Protein AF-A0A520C0I6-F1 (afdb_monomer_lite)

pLDDT: mean 78.74, std 15.81, range [44.69, 96.56]

Radius of gyration: 24.32 Å; chains: 1; bounding box: 60×30×61 Å

Secondary structure (DSSP, 8-state):
--------PPPTT-------S----TTS---HHHHHHHHHHHHHHHHHHHHHHHHHHS----TTB-TTT--B--TT-SSSSHHHHHHHHHHHHHHHHTT---

Foldseek 3Di:
DDDDDDPDDDDPPPDPDPDDPDPDDPPDDDDPVRVVVVVVVVVVVVVVVVVVVVVVVPPPQQQQAAPQPRDGDDRRDNHNDVVSVVVVVVVLVVCVVVVNND

Sequence (102 aa):
MTGRTSASWPDARTLPERAPLTDHDPTERLGAEDMAALHAEQLLNAAMLDHQRAAGAAQASAPGVCTNCGDECLPMAVYCDDDCRGDHEARVQTLRRQGLGR

Structure (mmCIF, N/CA/C/O backbone):
data_AF-A0A520C0I6-F1
#
_entry.id   AF-A0A520C0I6-F1
#
loop_
_atom_site.group_PDB
_atom_site.id
_atom_site.type_symbol
_atom_site.label_atom_id
_atom_site.label_alt_id
_atom_site.label_comp_id
_atom_site.label_asym_id
_atom_site.label_entity_id
_atom_site.label_seq_id
_atom_site.pdbx_PDB_ins_code
_atom_site.Cartn_x
_atom_site.Cartn_y
_atom_site.Cartn_z
_atom_site.occupancy
_atom_site.B_iso_or_equiv
_atom_site.aut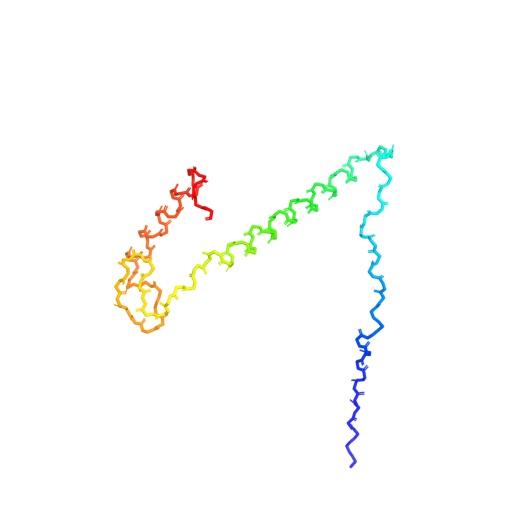h_seq_id
_atom_site.auth_comp_id
_atom_site.auth_asym_id
_atom_site.auth_atom_id
_atom_site.pdbx_PDB_model_num
ATOM 1 N N . MET A 1 1 ? 41.814 -5.866 36.058 1.00 44.78 1 MET A N 1
ATOM 2 C CA . MET A 1 1 ? 42.265 -5.366 34.741 1.00 44.78 1 MET A CA 1
ATOM 3 C C . MET A 1 1 ? 41.223 -5.759 33.701 1.00 44.78 1 MET A C 1
ATOM 5 O O . MET A 1 1 ? 41.213 -6.903 33.281 1.00 44.78 1 MET A O 1
ATOM 9 N N . THR A 1 2 ? 40.305 -4.865 33.335 1.00 47.84 2 THR A N 1
ATOM 10 C CA . THR A 1 2 ? 39.324 -5.105 32.257 1.00 47.84 2 THR A CA 1
ATOM 11 C C . THR A 1 2 ? 39.311 -3.878 31.357 1.00 47.84 2 THR A C 1
ATOM 13 O O . THR A 1 2 ? 38.695 -2.864 31.688 1.00 47.84 2 THR A O 1
ATOM 16 N N . GLY A 1 3 ? 40.076 -3.950 30.267 1.00 44.69 3 GLY A N 1
ATOM 17 C CA . GLY A 1 3 ? 40.131 -2.916 29.241 1.00 44.69 3 GLY A CA 1
ATOM 18 C C . GLY A 1 3 ? 38.830 -2.905 28.449 1.00 44.69 3 GLY A C 1
ATOM 19 O O . GLY A 1 3 ? 38.485 -3.887 27.801 1.00 44.69 3 GLY A O 1
ATOM 20 N N . ARG A 1 4 ? 38.094 -1.799 28.539 1.00 52.06 4 ARG A N 1
ATOM 21 C CA . ARG A 1 4 ? 36.897 -1.526 27.746 1.00 52.06 4 ARG A CA 1
ATOM 22 C C . ARG A 1 4 ? 37.360 -0.719 26.536 1.00 52.06 4 ARG A C 1
ATOM 24 O O . ARG A 1 4 ? 37.614 0.473 26.663 1.00 52.06 4 ARG A O 1
ATOM 31 N N . THR A 1 5 ? 37.555 -1.365 25.394 1.00 56.00 5 THR A N 1
ATOM 32 C CA . THR A 1 5 ? 37.853 -0.672 24.136 1.00 56.00 5 THR A CA 1
ATOM 33 C C . THR A 1 5 ? 36.576 -0.004 23.634 1.00 56.00 5 THR A C 1
ATOM 35 O O . THR A 1 5 ? 35.641 -0.655 23.178 1.00 56.00 5 THR A O 1
ATOM 38 N N . SER A 1 6 ? 36.513 1.317 23.770 1.00 54.91 6 SER A N 1
ATOM 39 C CA . SER A 1 6 ? 35.513 2.162 23.125 1.00 54.91 6 SER A CA 1
ATOM 40 C C . SER A 1 6 ? 35.766 2.161 21.618 1.00 54.91 6 SER A C 1
ATOM 42 O O . SER A 1 6 ? 36.765 2.715 21.163 1.00 54.91 6 SER A O 1
ATOM 44 N N . ALA A 1 7 ? 34.873 1.544 20.847 1.00 52.31 7 ALA A N 1
ATOM 45 C CA . ALA A 1 7 ? 34.815 1.759 19.409 1.00 52.31 7 ALA A CA 1
ATOM 46 C C . ALA A 1 7 ? 34.376 3.212 19.170 1.00 52.31 7 ALA A C 1
ATOM 48 O O . ALA A 1 7 ? 33.234 3.579 19.452 1.00 52.31 7 ALA A O 1
ATOM 49 N N . SER A 1 8 ? 35.305 4.059 18.729 1.00 61.47 8 SER A N 1
ATOM 50 C CA . SER A 1 8 ? 35.014 5.432 18.331 1.00 61.47 8 SER A CA 1
ATOM 51 C C . SER A 1 8 ? 34.305 5.404 16.980 1.00 61.47 8 SER A C 1
ATOM 53 O O . SER A 1 8 ? 34.930 5.145 15.951 1.00 61.47 8 SER A O 1
ATOM 55 N N . TRP A 1 9 ? 33.000 5.646 16.989 1.00 53.16 9 TRP A N 1
ATOM 56 C CA . TRP A 1 9 ? 32.253 5.947 15.774 1.00 53.16 9 TRP A CA 1
ATOM 57 C C . TRP A 1 9 ? 32.657 7.350 15.292 1.00 53.16 9 TRP A C 1
ATOM 59 O O . TRP A 1 9 ? 32.813 8.239 16.134 1.00 53.16 9 TRP A O 1
ATOM 69 N N . PRO A 1 10 ? 32.877 7.567 13.985 1.00 54.62 10 PRO A N 1
ATOM 70 C CA . PRO A 1 10 ? 33.218 8.890 13.475 1.00 54.62 10 PRO A CA 1
ATOM 71 C C . PRO A 1 10 ? 32.085 9.895 13.744 1.00 54.62 10 PRO A C 1
ATOM 73 O O . PRO A 1 10 ? 30.904 9.552 13.693 1.00 54.62 10 PRO A O 1
ATOM 76 N N . ASP A 1 11 ? 32.476 11.134 14.056 1.00 59.75 11 ASP A N 1
ATOM 77 C CA . ASP A 1 11 ? 31.593 12.280 14.295 1.00 59.75 11 ASP A CA 1
ATOM 78 C C . ASP A 1 11 ? 30.696 12.523 13.065 1.00 59.75 11 ASP A C 1
ATOM 80 O O . ASP A 1 11 ? 31.152 12.453 11.923 1.00 59.75 11 ASP A O 1
ATOM 84 N N . ALA A 1 12 ? 29.417 12.841 13.280 1.00 56.31 12 ALA A N 1
ATOM 85 C CA . ALA A 1 12 ? 28.401 12.986 12.227 1.00 56.31 12 ALA A CA 1
ATOM 86 C C . ALA A 1 12 ? 28.673 14.147 11.241 1.00 56.31 12 ALA A C 1
ATOM 88 O O . ALA A 1 12 ? 27.894 14.381 10.319 1.00 56.31 12 ALA A O 1
ATOM 89 N N . ARG A 1 13 ? 29.768 14.890 11.437 1.00 58.00 13 ARG A N 1
ATOM 90 C CA . ARG A 1 13 ? 30.182 16.047 10.629 1.00 58.00 13 ARG A CA 1
ATOM 91 C C . ARG A 1 13 ? 31.080 15.693 9.444 1.00 58.00 13 ARG A C 1
ATOM 93 O O . ARG A 1 13 ? 31.340 16.563 8.622 1.00 58.00 13 ARG A O 1
ATOM 100 N N . THR A 1 14 ? 31.539 14.448 9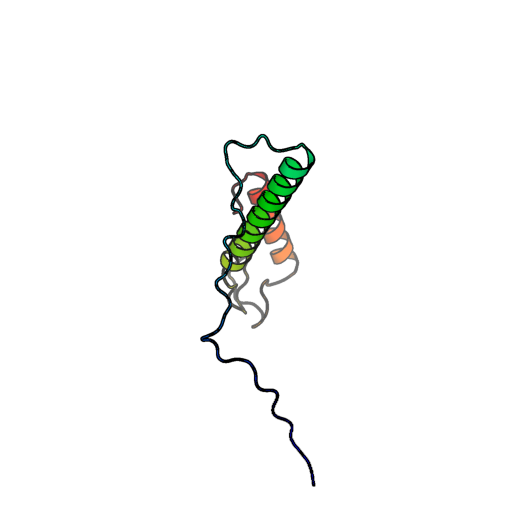.340 1.00 57.41 14 THR A N 1
ATOM 101 C CA . THR A 1 14 ? 32.380 13.949 8.238 1.00 57.41 14 THR A CA 1
ATOM 102 C C . THR A 1 14 ? 31.695 12.799 7.506 1.00 57.41 14 THR A C 1
ATOM 104 O O . THR A 1 14 ? 32.276 11.741 7.270 1.00 57.41 14 THR A O 1
ATOM 107 N N . LEU A 1 15 ? 30.433 12.999 7.124 1.00 55.97 15 LEU A N 1
ATOM 108 C CA . LEU A 1 15 ? 29.862 12.186 6.057 1.00 55.97 15 LEU A CA 1
ATOM 109 C C . LEU A 1 15 ? 30.540 12.616 4.747 1.00 55.97 15 LEU A C 1
ATOM 111 O O . LEU A 1 15 ? 30.568 13.818 4.473 1.00 55.97 15 LEU A O 1
ATOM 115 N N . PRO A 1 16 ? 31.110 11.691 3.952 1.00 55.88 16 PRO A N 1
ATOM 116 C CA . PRO A 1 16 ? 31.570 12.041 2.619 1.00 55.88 16 PRO A CA 1
ATOM 117 C C . PRO A 1 16 ? 30.386 12.624 1.851 1.00 55.88 16 PRO A C 1
ATOM 119 O O . PRO A 1 16 ? 29.268 12.103 1.919 1.00 55.88 16 PRO A O 1
ATOM 122 N N . GLU A 1 17 ? 30.645 13.735 1.172 1.00 58.56 17 GLU A N 1
ATOM 123 C CA . GLU A 1 17 ? 29.717 14.382 0.256 1.00 58.56 17 GLU A CA 1
ATOM 124 C C . GLU A 1 17 ? 29.109 13.293 -0.637 1.00 58.56 17 GLU A C 1
ATOM 126 O O . GLU A 1 17 ? 29.837 12.581 -1.332 1.00 58.56 17 GLU A O 1
ATOM 131 N N . ARG A 1 18 ? 27.793 13.055 -0.520 1.00 62.53 18 ARG A N 1
ATOM 132 C CA . ARG A 1 18 ? 27.114 12.034 -1.327 1.00 62.53 18 ARG A CA 1
ATOM 133 C C . ARG A 1 18 ? 27.286 12.452 -2.778 1.00 62.53 18 ARG A C 1
ATOM 135 O O . ARG A 1 18 ? 26.630 13.393 -3.216 1.00 62.53 18 ARG A O 1
ATOM 142 N N . ALA A 1 19 ? 28.175 11.762 -3.487 1.00 55.06 19 ALA A N 1
ATOM 143 C CA . ALA A 1 19 ? 28.331 11.931 -4.918 1.00 55.06 19 ALA A CA 1
ATOM 144 C C . ALA A 1 19 ? 26.943 11.798 -5.573 1.00 55.06 19 ALA A C 1
ATOM 146 O O . ALA A 1 19 ? 26.182 10.898 -5.188 1.00 55.06 19 ALA A O 1
ATOM 147 N N . PRO A 1 20 ? 26.573 12.699 -6.498 1.00 54.50 20 PRO A N 1
ATOM 148 C CA . PRO A 1 20 ? 25.321 12.567 -7.221 1.00 54.50 20 PRO A CA 1
ATOM 149 C C . PRO A 1 20 ? 25.331 11.219 -7.945 1.00 54.50 20 PRO A C 1
ATOM 151 O O . PRO A 1 20 ? 26.263 10.901 -8.677 1.00 54.50 20 PRO A O 1
ATOM 154 N N . LEU A 1 21 ? 24.312 10.401 -7.682 1.00 60.97 21 LEU A N 1
ATOM 155 C CA . LEU A 1 21 ? 24.258 8.998 -8.101 1.00 60.97 21 LEU A CA 1
ATOM 156 C C . LEU A 1 21 ? 24.058 8.787 -9.608 1.00 60.97 21 LEU A C 1
ATOM 158 O O . LEU A 1 21 ? 24.027 7.646 -10.038 1.00 60.97 21 LEU A O 1
ATOM 162 N N . THR A 1 22 ? 23.958 9.840 -10.414 1.00 63.78 22 THR A N 1
ATOM 163 C CA . THR A 1 22 ? 23.733 9.735 -11.862 1.00 63.78 22 THR A CA 1
ATOM 164 C C . THR A 1 22 ? 24.141 11.042 -12.534 1.00 63.78 22 THR A C 1
ATOM 166 O O . THR A 1 22 ? 23.313 11.936 -12.706 1.00 63.78 22 THR A O 1
ATOM 169 N N . ASP A 1 23 ? 25.415 11.171 -12.890 1.00 60.41 23 ASP A N 1
ATOM 170 C CA . ASP A 1 23 ? 25.862 12.143 -13.891 1.00 60.41 23 ASP A CA 1
ATOM 171 C C . ASP A 1 23 ? 25.979 11.394 -15.224 1.00 60.41 23 ASP A C 1
ATOM 173 O O . ASP A 1 23 ? 27.048 10.923 -15.605 1.00 60.41 23 ASP A O 1
ATOM 177 N N . HIS A 1 24 ? 24.834 11.138 -15.860 1.00 62.69 24 HIS A N 1
ATOM 178 C CA . HIS A 1 24 ? 24.801 10.589 -17.213 1.00 62.69 24 HIS A CA 1
ATOM 179 C C . HIS A 1 24 ? 24.654 11.745 -18.194 1.00 62.69 24 HIS A C 1
ATOM 181 O O . HIS A 1 24 ? 23.699 12.519 -18.087 1.00 62.69 24 HIS A O 1
ATOM 187 N N . ASP A 1 25 ? 25.578 11.846 -19.151 1.00 69.44 25 ASP A N 1
ATOM 188 C CA . ASP A 1 25 ? 25.483 12.809 -20.243 1.00 69.44 25 ASP A CA 1
ATOM 189 C C . ASP A 1 25 ? 24.207 12.510 -21.053 1.00 69.44 25 ASP A C 1
ATOM 191 O O . ASP A 1 25 ? 24.114 11.458 -21.691 1.00 69.44 25 ASP A O 1
ATOM 195 N N . PRO A 1 26 ? 23.202 13.407 -21.058 1.00 67.81 26 PRO A N 1
ATOM 196 C CA . PRO A 1 26 ? 21.941 13.169 -21.755 1.00 67.81 26 PRO A CA 1
ATOM 197 C C . PRO A 1 26 ? 22.101 13.142 -23.283 1.00 67.81 26 PRO A C 1
ATOM 199 O O . PRO A 1 26 ? 21.133 12.862 -23.993 1.00 67.81 26 PRO A O 1
ATOM 202 N N . THR A 1 27 ? 23.289 13.472 -23.801 1.00 75.12 27 THR A N 1
ATOM 203 C CA . THR A 1 27 ? 23.626 13.418 -25.226 1.00 75.12 27 THR A CA 1
ATOM 204 C C . THR A 1 27 ? 24.279 12.099 -25.643 1.00 75.12 27 THR A C 1
ATOM 206 O O . THR A 1 27 ? 24.326 11.798 -26.840 1.00 75.12 27 THR A O 1
ATOM 209 N N . GLU A 1 28 ? 24.720 11.276 -24.685 1.00 76.81 28 GLU A N 1
ATOM 210 C CA . GLU A 1 28 ? 25.252 9.947 -24.960 1.00 76.81 28 GLU A CA 1
ATOM 211 C C . GLU A 1 28 ? 24.117 8.963 -25.269 1.00 76.81 28 GLU A C 1
ATOM 213 O O . GLU A 1 28 ? 23.072 8.917 -24.612 1.00 76.81 28 GLU A O 1
ATOM 218 N N . ARG A 1 29 ? 24.303 8.152 -26.315 1.00 79.06 29 ARG A N 1
ATOM 219 C CA . ARG A 1 29 ? 23.309 7.152 -26.700 1.00 79.06 29 ARG A CA 1
ATOM 220 C C . ARG A 1 29 ? 23.484 5.914 -25.828 1.00 79.06 29 ARG A C 1
ATOM 222 O O . ARG A 1 29 ? 24.425 5.156 -26.033 1.00 79.06 29 ARG A O 1
ATOM 229 N N . LEU A 1 30 ? 22.542 5.692 -24.918 1.00 82.38 30 LEU A N 1
ATOM 230 C CA . LEU A 1 30 ? 22.550 4.542 -24.014 1.00 82.38 30 LEU A CA 1
ATOM 231 C C . LEU A 1 30 ? 22.554 3.213 -24.781 1.00 82.38 30 LEU A C 1
ATOM 233 O O . LEU A 1 30 ? 21.784 3.016 -25.733 1.00 82.38 30 LEU A O 1
ATOM 237 N N . GLY A 1 31 ? 23.417 2.292 -24.350 1.00 87.75 31 GLY A N 1
ATOM 238 C CA . GLY A 1 31 ? 23.398 0.910 -24.804 1.00 87.75 31 GLY A CA 1
ATOM 239 C C . GLY A 1 31 ? 22.144 0.176 -24.324 1.00 87.75 31 GLY A C 1
ATOM 240 O O . GLY A 1 31 ? 21.405 0.642 -23.457 1.00 87.75 31 GLY A O 1
ATOM 241 N N . ALA A 1 32 ? 21.886 -1.009 -24.882 1.00 89.88 32 ALA A N 1
ATOM 242 C CA . ALA A 1 32 ? 20.749 -1.829 -24.456 1.00 89.88 32 ALA A CA 1
ATOM 243 C C . ALA A 1 32 ? 20.855 -2.249 -22.976 1.00 89.88 32 ALA A C 1
ATOM 245 O O . ALA A 1 32 ? 19.840 -2.316 -22.285 1.00 89.88 32 ALA A O 1
ATOM 246 N N . GLU A 1 33 ? 22.076 -2.497 -22.496 1.00 88.56 33 GLU A N 1
ATOM 247 C CA . GLU A 1 33 ? 22.354 -2.858 -21.102 1.00 88.56 33 GLU A CA 1
ATOM 248 C C . GLU A 1 33 ? 22.153 -1.663 -20.160 1.00 88.56 33 GLU A C 1
ATOM 250 O O . GLU A 1 33 ? 21.483 -1.805 -19.139 1.00 88.56 33 GLU A O 1
ATOM 255 N N . ASP A 1 34 ? 22.616 -0.471 -20.549 1.00 85.44 34 ASP A N 1
ATOM 256 C CA . ASP A 1 34 ? 22.436 0.757 -19.761 1.00 85.44 34 ASP A CA 1
ATOM 257 C C . ASP A 1 34 ? 20.955 1.142 -19.647 1.00 85.44 34 ASP A C 1
ATOM 259 O O . A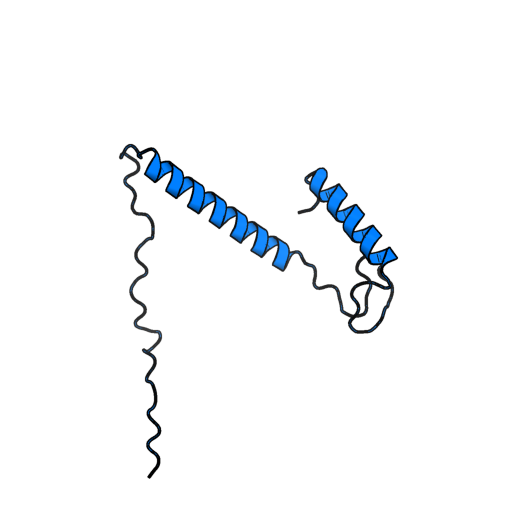SP A 1 34 ? 20.468 1.489 -18.572 1.00 85.44 34 ASP A O 1
ATOM 263 N N . MET A 1 35 ? 20.192 1.009 -20.741 1.00 88.44 35 MET A N 1
ATOM 264 C CA . MET A 1 35 ? 18.739 1.203 -20.707 1.00 88.44 35 MET A CA 1
ATOM 265 C C . MET A 1 35 ? 18.050 0.197 -19.779 1.00 88.44 35 MET A C 1
ATOM 267 O O . MET A 1 35 ? 17.136 0.569 -19.042 1.00 88.44 35 MET A O 1
ATOM 271 N N . ALA A 1 36 ? 18.477 -1.068 -19.792 1.00 90.50 36 ALA A N 1
ATOM 272 C CA . ALA A 1 36 ? 17.921 -2.083 -18.903 1.00 90.50 36 ALA A CA 1
ATOM 273 C C . ALA A 1 36 ? 18.209 -1.763 -17.427 1.00 90.50 36 ALA A C 1
ATOM 275 O O . ALA A 1 36 ? 17.305 -1.886 -16.597 1.00 90.50 36 ALA A O 1
ATOM 276 N N . ALA A 1 37 ? 19.423 -1.303 -17.109 1.00 89.12 37 ALA A N 1
ATOM 277 C CA . ALA A 1 37 ? 19.799 -0.871 -15.765 1.00 89.12 37 ALA A CA 1
ATOM 278 C C . ALA A 1 37 ? 18.943 0.317 -15.292 1.00 89.12 37 ALA A C 1
ATOM 280 O O . ALA A 1 37 ? 18.319 0.241 -14.233 1.00 89.12 37 ALA A O 1
ATOM 281 N N . LEU A 1 38 ? 18.799 1.355 -16.121 1.00 89.25 38 LEU A N 1
ATOM 282 C CA . LEU A 1 38 ? 17.966 2.522 -15.810 1.00 89.25 38 LEU A CA 1
ATOM 283 C C . LEU A 1 38 ? 16.499 2.147 -15.571 1.00 89.25 38 LEU A C 1
ATOM 285 O O . LEU A 1 38 ? 15.871 2.627 -14.628 1.00 89.25 38 LEU A O 1
ATOM 289 N N . HIS A 1 39 ? 15.939 1.267 -16.402 1.00 89.94 39 HIS A N 1
ATOM 290 C CA . HIS A 1 39 ? 14.568 0.793 -16.218 1.00 89.94 39 HIS A CA 1
ATOM 291 C C . HIS A 1 39 ? 14.413 -0.015 -14.923 1.00 89.94 39 HIS A C 1
ATOM 293 O O . HIS A 1 39 ? 13.410 0.139 -14.223 1.00 89.94 39 HIS A O 1
ATOM 299 N N . ALA A 1 40 ? 15.393 -0.853 -14.577 1.00 93.62 40 ALA A N 1
ATOM 300 C CA . ALA A 1 40 ? 15.378 -1.608 -13.328 1.00 93.62 40 ALA A CA 1
ATOM 301 C C . ALA A 1 40 ? 15.386 -0.675 -12.106 1.00 93.62 40 ALA A C 1
ATOM 303 O O . ALA A 1 40 ? 14.593 -0.866 -11.182 1.00 93.62 40 ALA A O 1
ATOM 304 N N . GLU A 1 41 ? 16.213 0.371 -12.127 1.00 92.69 41 GLU A N 1
ATOM 305 C CA . GLU A 1 41 ? 16.254 1.388 -11.071 1.00 92.69 41 GLU A CA 1
ATOM 306 C C . GLU A 1 41 ? 14.933 2.152 -10.951 1.00 92.69 41 GLU A C 1
ATOM 308 O O . GLU A 1 41 ? 14.414 2.341 -9.849 1.00 92.69 41 GLU A O 1
ATOM 313 N N . GLN A 1 42 ? 14.339 2.551 -12.079 1.00 92.75 42 GLN A N 1
ATOM 314 C CA . GLN A 1 42 ? 13.040 3.226 -12.098 1.00 92.75 42 GLN A CA 1
ATOM 315 C C . GLN A 1 42 ? 11.931 2.350 -11.502 1.00 92.75 42 GLN A C 1
ATOM 317 O O . GLN A 1 42 ? 11.134 2.832 -10.694 1.00 92.75 42 GLN A O 1
ATOM 322 N N . LEU A 1 43 ? 11.897 1.061 -11.857 1.00 95.94 43 LEU A N 1
ATOM 323 C CA . LEU A 1 43 ? 10.930 0.101 -11.319 1.00 95.94 43 LEU A CA 1
ATOM 324 C C . LEU A 1 43 ? 11.119 -0.118 -9.817 1.00 95.94 43 LEU A C 1
ATOM 326 O O . LEU A 1 43 ? 10.136 -0.133 -9.073 1.00 95.94 43 LEU A O 1
ATOM 330 N N . LEU A 1 44 ? 12.366 -0.244 -9.359 1.00 95.75 44 LEU A N 1
ATOM 331 C CA . LEU A 1 44 ? 12.675 -0.380 -7.939 1.00 95.75 44 LEU A CA 1
ATOM 332 C C . LEU A 1 44 ? 12.216 0.854 -7.154 1.00 95.75 44 LEU A C 1
ATOM 334 O O . LEU A 1 44 ? 11.531 0.720 -6.140 1.00 95.75 44 LEU A O 1
ATOM 338 N N . ASN A 1 45 ? 12.529 2.052 -7.649 1.00 94.75 45 ASN A N 1
ATOM 339 C CA . ASN A 1 45 ? 12.119 3.306 -7.021 1.00 94.75 45 ASN A CA 1
ATOM 340 C C . ASN A 1 45 ? 10.591 3.441 -6.960 1.00 94.75 45 ASN A C 1
ATOM 342 O O . ASN A 1 45 ? 10.047 3.824 -5.923 1.00 94.75 45 ASN A O 1
ATOM 346 N N . ALA A 1 46 ? 9.884 3.076 -8.034 1.00 93.75 46 ALA A N 1
ATOM 347 C CA . ALA A 1 46 ? 8.424 3.068 -8.053 1.00 93.75 46 ALA A CA 1
ATOM 348 C C . ALA A 1 46 ? 7.845 2.099 -7.008 1.00 93.75 46 ALA A C 1
ATOM 350 O O . ALA A 1 46 ? 6.975 2.488 -6.227 1.00 93.75 46 ALA A O 1
ATOM 351 N N . ALA A 1 47 ? 8.377 0.876 -6.927 1.00 91.62 47 ALA A N 1
ATOM 352 C CA . ALA A 1 47 ? 7.950 -0.118 -5.945 1.00 91.62 47 ALA A CA 1
ATOM 353 C C . ALA A 1 47 ? 8.215 0.336 -4.499 1.00 91.62 47 ALA A C 1
ATOM 355 O O . ALA A 1 47 ? 7.368 0.146 -3.625 1.00 91.62 47 ALA A O 1
ATOM 356 N N . MET A 1 48 ? 9.359 0.978 -4.238 1.00 94.75 48 MET A N 1
ATOM 357 C CA . MET A 1 48 ? 9.674 1.541 -2.921 1.00 94.75 48 MET A CA 1
ATOM 358 C C . MET A 1 48 ? 8.702 2.654 -2.526 1.00 94.75 48 MET A C 1
ATOM 360 O O . MET A 1 48 ? 8.231 2.675 -1.388 1.00 94.75 48 MET A O 1
ATOM 364 N N . LEU A 1 49 ? 8.371 3.559 -3.452 1.00 92.06 49 LEU A N 1
ATOM 365 C CA . LEU A 1 49 ? 7.398 4.624 -3.202 1.00 92.06 49 LEU A CA 1
ATOM 366 C C . LEU A 1 49 ? 5.999 4.059 -2.937 1.00 92.06 49 LEU A C 1
ATOM 368 O O . LEU A 1 49 ? 5.325 4.516 -2.016 1.00 92.06 49 LEU A O 1
ATOM 372 N N . ASP A 1 50 ? 5.569 3.051 -3.693 1.00 84.12 50 ASP A N 1
ATOM 373 C CA . ASP A 1 50 ? 4.277 2.398 -3.469 1.00 84.12 50 ASP A CA 1
ATOM 374 C C . ASP A 1 50 ? 4.236 1.651 -2.132 1.00 84.12 50 ASP A C 1
ATOM 376 O O . ASP A 1 50 ? 3.239 1.740 -1.415 1.00 84.12 50 ASP A O 1
ATOM 380 N N . HIS A 1 51 ? 5.331 1.000 -1.731 1.00 80.69 51 HIS A N 1
ATOM 381 C CA . HIS A 1 51 ? 5.433 0.383 -0.410 1.00 80.69 51 HIS A CA 1
ATOM 382 C C . HIS A 1 51 ? 5.337 1.418 0.719 1.00 80.69 51 HIS A C 1
ATOM 384 O O . HIS A 1 51 ? 4.591 1.215 1.675 1.00 80.69 51 HIS A O 1
ATOM 390 N N . GLN A 1 52 ? 6.040 2.550 0.600 1.00 82.94 52 GLN A N 1
ATOM 391 C CA . GLN A 1 52 ? 5.972 3.634 1.586 1.00 82.94 52 GLN A CA 1
ATOM 392 C C . GLN A 1 52 ? 4.562 4.225 1.689 1.00 82.94 52 GLN A C 1
ATOM 394 O 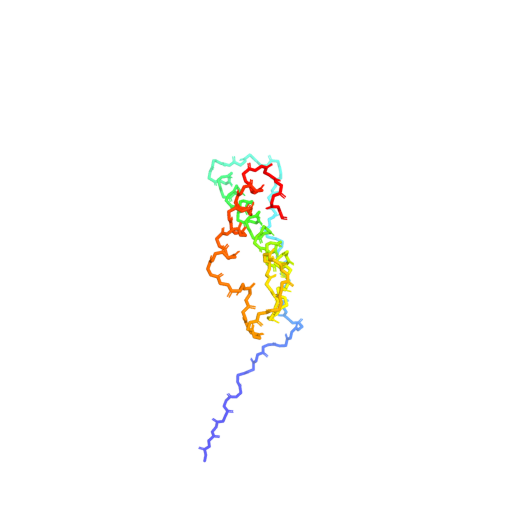O . GLN A 1 52 ? 4.072 4.456 2.794 1.00 82.94 52 GLN A O 1
ATOM 399 N N . ARG A 1 53 ? 3.881 4.430 0.553 1.00 78.94 53 ARG A N 1
ATOM 400 C CA . ARG A 1 53 ? 2.484 4.886 0.532 1.00 78.94 53 ARG A CA 1
ATOM 401 C C . ARG A 1 53 ? 1.560 3.874 1.192 1.00 78.94 53 ARG A C 1
ATOM 403 O O . ARG A 1 53 ? 0.769 4.274 2.031 1.00 78.94 53 ARG A O 1
ATOM 410 N N . ALA A 1 54 ? 1.693 2.587 0.879 1.00 73.19 54 ALA A N 1
ATOM 411 C CA . ALA A 1 54 ? 0.890 1.535 1.499 1.00 73.19 54 ALA A CA 1
ATOM 412 C C . ALA A 1 54 ? 1.129 1.442 3.016 1.00 73.19 54 ALA A C 1
ATOM 414 O O . ALA A 1 54 ? 0.180 1.277 3.777 1.00 73.19 54 ALA A O 1
ATOM 415 N N . ALA A 1 55 ? 2.375 1.602 3.467 1.00 72.88 55 ALA A N 1
ATOM 416 C CA . ALA A 1 55 ? 2.714 1.629 4.887 1.00 72.88 55 ALA A CA 1
ATOM 417 C C . ALA A 1 55 ? 2.138 2.862 5.611 1.00 72.88 55 ALA A C 1
ATOM 419 O O . ALA A 1 55 ? 1.745 2.752 6.767 1.00 72.88 55 ALA A O 1
ATOM 420 N N . GLY A 1 56 ? 2.063 4.020 4.944 1.00 65.00 56 GLY A N 1
ATOM 421 C CA . GLY A 1 56 ? 1.451 5.236 5.495 1.00 65.00 56 GLY A CA 1
ATOM 422 C C . GLY A 1 56 ? -0.081 5.286 5.391 1.00 65.00 56 GLY A C 1
ATOM 423 O O . GLY A 1 56 ? -0.729 5.904 6.231 1.00 65.00 56 GLY A O 1
ATOM 424 N N . ALA A 1 57 ? -0.660 4.645 4.371 1.00 58.88 57 ALA A N 1
ATOM 425 C CA . ALA A 1 57 ? -2.100 4.565 4.112 1.00 58.88 57 ALA A CA 1
ATOM 426 C C . ALA A 1 57 ? -2.778 3.385 4.816 1.00 58.88 57 ALA A C 1
ATOM 428 O O . ALA A 1 57 ? -4.008 3.333 4.863 1.00 58.88 57 ALA A O 1
ATOM 429 N N . ALA A 1 58 ? -2.002 2.474 5.412 1.00 60.00 58 ALA A N 1
ATOM 430 C CA . ALA A 1 58 ? -2.472 1.678 6.531 1.00 60.00 58 ALA A CA 1
ATOM 431 C C . ALA A 1 58 ? -2.836 2.658 7.654 1.00 60.00 58 ALA A C 1
ATOM 433 O O . ALA A 1 58 ? -2.034 2.940 8.542 1.00 60.00 58 ALA A O 1
ATOM 434 N N . GLN A 1 59 ? -4.041 3.235 7.562 1.00 57.34 59 GLN A N 1
ATOM 435 C CA . GLN A 1 59 ? -4.708 3.914 8.659 1.00 57.34 59 GLN A CA 1
ATOM 436 C C . GLN A 1 59 ? -4.471 3.020 9.857 1.00 57.34 59 GLN A C 1
ATOM 438 O O . GLN A 1 59 ? -4.824 1.842 9.795 1.00 57.34 59 GLN A O 1
ATOM 443 N N . ALA A 1 60 ? -3.756 3.534 10.858 1.00 60.00 60 ALA A N 1
ATOM 444 C CA . ALA A 1 60 ? -3.429 2.770 12.042 1.00 60.00 60 ALA A CA 1
ATOM 445 C C . ALA A 1 60 ? -4.757 2.264 12.601 1.00 60.00 60 ALA A C 1
ATOM 447 O O . ALA A 1 60 ? -5.509 3.037 13.192 1.00 60.00 60 ALA A O 1
ATOM 448 N N . SER A 1 61 ? -5.089 1.004 12.309 1.00 66.88 61 SER A N 1
ATOM 449 C CA . SER A 1 61 ? -6.312 0.377 12.776 1.00 66.88 61 SER A CA 1
ATOM 450 C C . SER A 1 61 ? -6.234 0.493 14.282 1.00 66.88 61 SER A C 1
ATOM 452 O O . SER A 1 61 ? -5.286 -0.036 14.872 1.00 66.88 61 SER A O 1
ATOM 454 N N . ALA A 1 62 ? -7.134 1.273 14.878 1.00 76.12 62 ALA A N 1
ATOM 455 C CA . ALA A 1 62 ? -7.130 1.460 16.314 1.00 76.12 62 ALA A CA 1
ATOM 456 C C . ALA A 1 62 ? -7.266 0.063 16.937 1.00 76.12 62 ALA A C 1
ATOM 458 O O . ALA A 1 62 ? -8.254 -0.617 16.649 1.00 76.12 62 ALA A O 1
ATOM 459 N N . PRO A 1 63 ? -6.274 -0.416 17.710 1.00 81.94 63 PRO A N 1
ATOM 460 C CA . PRO A 1 63 ? -6.377 -1.721 18.343 1.00 81.94 63 PRO A CA 1
ATOM 461 C C . PRO A 1 63 ? -7.666 -1.783 19.165 1.00 81.94 63 PRO A C 1
ATOM 463 O O . PRO A 1 63 ? -7.971 -0.840 19.897 1.00 81.94 63 PRO A O 1
ATOM 466 N N . GLY A 1 64 ? -8.444 -2.854 19.005 1.00 89.12 64 GLY A N 1
ATOM 467 C CA . GLY A 1 64 ? -9.749 -2.965 19.658 1.00 89.12 64 GLY A CA 1
ATOM 468 C C . GLY A 1 64 ? -10.924 -2.394 18.870 1.00 89.12 64 GLY A C 1
ATOM 469 O O . GLY A 1 64 ? -12.037 -2.450 19.378 1.00 89.12 64 GLY A O 1
ATOM 470 N N . VAL A 1 65 ? -10.721 -1.908 17.640 1.00 91.88 65 VAL A N 1
ATOM 471 C CA . VAL A 1 65 ? -11.805 -1.532 16.721 1.00 91.88 65 VAL A CA 1
ATOM 472 C C . VAL A 1 65 ? -11.654 -2.286 15.404 1.00 91.88 65 VAL A C 1
ATOM 474 O O . VAL A 1 65 ? -10.593 -2.275 14.774 1.00 91.88 65 VAL A O 1
ATOM 477 N N . CYS A 1 66 ? -12.728 -2.940 14.967 1.00 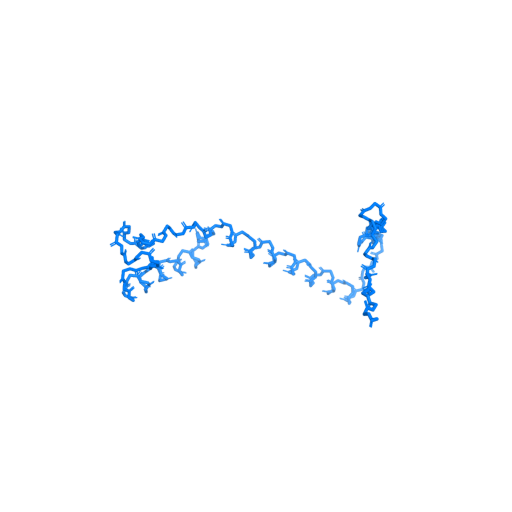92.50 66 CYS A N 1
ATOM 478 C CA . CYS A 1 66 ? -12.728 -3.711 13.734 1.00 92.50 66 CYS A CA 1
ATOM 479 C C . CYS A 1 66 ? -12.584 -2.805 12.508 1.00 92.50 66 CYS A C 1
ATOM 481 O O . CYS A 1 66 ? -13.387 -1.902 12.285 1.00 92.50 66 CYS A O 1
ATOM 483 N N . THR A 1 67 ? -11.616 -3.111 11.644 1.00 90.31 67 THR A N 1
ATOM 484 C CA . THR A 1 67 ? -11.364 -2.346 10.408 1.00 90.31 67 THR A CA 1
ATOM 485 C C . THR A 1 67 ? -12.482 -2.522 9.369 1.00 90.31 67 THR A C 1
ATOM 487 O O . THR A 1 67 ? -12.640 -1.686 8.484 1.00 90.31 67 THR A O 1
ATOM 490 N N . ASN A 1 68 ? -13.279 -3.597 9.464 1.00 93.00 68 ASN A N 1
ATOM 491 C CA . ASN A 1 68 ? -14.379 -3.859 8.531 1.00 93.00 68 ASN A CA 1
ATOM 492 C C . ASN A 1 68 ? -15.714 -3.236 8.966 1.00 93.00 68 ASN A C 1
ATOM 494 O O . ASN A 1 68 ? -16.319 -2.508 8.181 1.00 93.00 68 ASN A O 1
ATOM 498 N N . CYS A 1 69 ? -16.194 -3.561 10.174 1.00 92.75 69 CYS A N 1
ATOM 499 C CA . CYS A 1 69 ? -17.522 -3.150 10.651 1.00 92.75 69 CYS A CA 1
ATOM 500 C C . CYS A 1 69 ? -17.500 -1.929 11.582 1.00 92.75 69 CYS A C 1
ATOM 502 O O . CYS A 1 69 ? -18.524 -1.267 11.717 1.00 92.75 69 CYS A O 1
ATOM 504 N N . GLY A 1 70 ? -16.350 -1.598 12.181 1.00 91.00 70 GLY A N 1
ATOM 505 C CA . GLY A 1 70 ? -16.206 -0.476 13.113 1.00 91.00 70 GLY A CA 1
ATOM 506 C C . GLY A 1 70 ? -16.609 -0.769 14.562 1.00 91.00 70 GLY A C 1
ATOM 507 O O . GLY A 1 70 ? -16.524 0.137 15.387 1.00 91.00 70 GLY A O 1
ATOM 508 N N . ASP A 1 71 ? -17.019 -1.998 14.886 1.00 93.62 71 ASP A N 1
ATOM 509 C CA .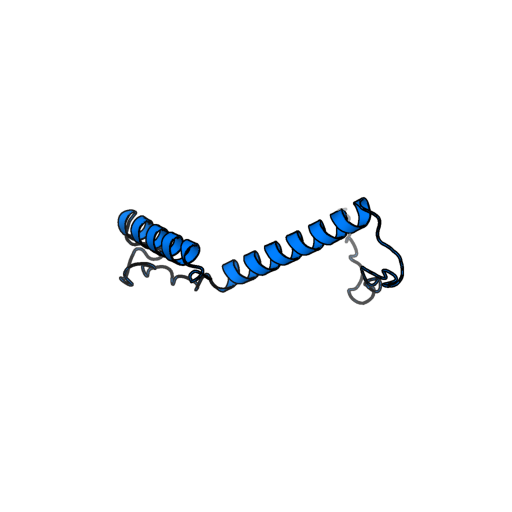 ASP A 1 71 ? -17.382 -2.383 16.255 1.00 93.62 71 ASP A CA 1
ATOM 510 C C . ASP A 1 71 ? -16.154 -2.552 17.163 1.00 93.62 71 ASP A C 1
ATOM 512 O O . ASP A 1 71 ? -15.042 -2.832 16.698 1.00 93.62 71 ASP A O 1
ATOM 516 N N . GLU A 1 72 ? -16.372 -2.436 18.476 1.00 94.00 72 GLU A N 1
ATOM 517 C CA . GLU A 1 72 ? -15.364 -2.771 19.485 1.00 94.00 72 GLU A CA 1
ATOM 518 C C . GLU A 1 72 ? -15.097 -4.286 19.507 1.00 94.00 72 GLU A C 1
ATOM 520 O O . GLU A 1 72 ? -16.010 -5.110 19.593 1.00 94.00 72 GLU A O 1
ATOM 525 N N . CYS A 1 73 ? -13.822 -4.664 19.453 1.00 93.00 73 CYS A N 1
ATOM 526 C CA . CYS A 1 73 ? -13.354 -6.046 19.499 1.00 93.00 73 CYS A CA 1
ATOM 527 C C . CYS A 1 73 ? -12.232 -6.213 20.538 1.00 93.00 73 CYS A C 1
ATOM 529 O O . CYS A 1 73 ? -11.936 -5.302 21.311 1.00 93.00 73 CYS A O 1
ATOM 531 N N . LEU A 1 74 ? -11.610 -7.399 20.605 1.00 93.19 74 LEU A N 1
ATOM 532 C CA . LEU A 1 74 ? -10.523 -7.659 21.559 1.00 93.19 74 LEU A CA 1
ATOM 533 C C . LEU A 1 74 ? -9.457 -6.545 21.493 1.00 93.19 74 LEU A C 1
ATOM 535 O O . LEU A 1 74 ? -9.127 -6.124 20.388 1.00 93.19 74 LEU A O 1
ATOM 539 N N . PRO A 1 75 ? -8.850 -6.117 22.618 1.00 87.56 75 PRO A N 1
ATOM 540 C CA . PRO A 1 75 ? -8.046 -4.886 22.691 1.00 87.56 75 PRO A CA 1
ATOM 541 C C . PRO A 1 75 ? -6.879 -4.764 21.699 1.00 87.56 75 PRO A C 1
ATOM 543 O O . PRO A 1 75 ? -6.397 -3.667 21.448 1.00 87.56 75 PRO A O 1
ATOM 546 N N . MET A 1 76 ? -6.400 -5.886 21.158 1.00 88.69 76 MET A N 1
ATOM 547 C CA . MET A 1 76 ? -5.320 -5.945 20.165 1.00 88.69 76 MET A CA 1
ATOM 548 C C . MET A 1 76 ? -5.771 -6.530 18.819 1.00 88.69 76 MET A C 1
ATOM 550 O O . MET A 1 76 ? -4.950 -6.719 17.922 1.00 88.69 76 MET A O 1
ATOM 554 N N . ALA A 1 77 ? -7.053 -6.862 18.678 1.00 89.50 77 ALA A N 1
ATOM 555 C CA . ALA A 1 77 ? -7.610 -7.356 17.432 1.00 89.50 77 ALA A CA 1
ATOM 556 C C . ALA A 1 77 ? -7.861 -6.204 16.455 1.00 89.50 77 ALA A C 1
ATOM 558 O O . ALA A 1 77 ? -8.201 -5.088 16.846 1.00 89.50 77 ALA A O 1
ATOM 559 N N . VAL A 1 78 ? -7.681 -6.524 15.175 1.00 90.94 78 VAL A N 1
ATOM 560 C CA . VAL A 1 78 ? -7.923 -5.640 14.022 1.00 90.94 78 VAL A CA 1
ATOM 561 C C . VAL A 1 78 ? -9.260 -5.973 13.342 1.00 90.94 78 VAL A C 1
ATOM 563 O O . VAL A 1 78 ? -9.831 -5.139 12.640 1.00 90.94 78 VAL A O 1
ATOM 566 N N . TYR A 1 79 ? -9.767 -7.191 13.565 1.00 92.81 79 TYR A N 1
ATOM 567 C CA . TYR A 1 79 ? -11.052 -7.697 13.082 1.00 92.81 79 TYR A CA 1
ATOM 568 C C . TYR A 1 79 ? -11.754 -8.466 14.206 1.00 92.81 79 TYR A C 1
ATOM 570 O O . TYR A 1 79 ? -11.078 -9.078 15.036 1.00 92.81 79 TYR A O 1
ATOM 578 N N . CYS A 1 80 ? -13.088 -8.458 14.212 1.00 93.62 80 CYS A N 1
ATOM 579 C CA . CYS A 1 80 ? -13.901 -9.220 15.167 1.00 93.62 80 CYS A CA 1
ATOM 580 C C . CYS A 1 80 ? -13.675 -10.734 15.045 1.00 93.62 80 CYS A C 1
ATOM 582 O O . CYS A 1 80 ? -13.574 -11.428 16.055 1.00 93.62 80 CYS A O 1
ATOM 584 N N . ASP A 1 81 ? -13.568 -11.218 13.808 1.00 94.94 81 ASP A N 1
ATOM 585 C CA . ASP A 1 81 ? -13.449 -12.625 13.433 1.00 94.94 81 ASP A CA 1
ATOM 586 C C . ASP A 1 81 ? -12.872 -12.766 12.007 1.00 94.94 81 ASP A C 1
ATOM 588 O O . ASP A 1 81 ? -12.485 -11.781 11.360 1.00 94.94 81 ASP A O 1
ATOM 592 N N . ASP A 1 82 ? -12.769 -14.010 11.536 1.00 95.12 82 ASP A N 1
ATOM 593 C CA . ASP A 1 82 ? -12.267 -14.336 10.199 1.00 95.12 82 ASP A CA 1
ATOM 594 C C . ASP A 1 82 ? -13.240 -13.930 9.082 1.00 95.12 82 ASP A C 1
ATOM 596 O O . ASP A 1 82 ? -12.789 -13.586 7.986 1.00 95.12 82 ASP A O 1
ATOM 600 N N . ASP A 1 83 ? -14.545 -13.877 9.362 1.00 96.56 83 ASP A N 1
ATOM 601 C CA . ASP A 1 83 ? -15.557 -13.445 8.394 1.00 96.56 83 ASP A CA 1
ATOM 602 C C . ASP A 1 83 ? -15.391 -11.947 8.084 1.00 96.56 83 ASP A C 1
ATOM 604 O O . ASP A 1 83 ? -15.277 -11.545 6.923 1.00 96.56 83 ASP A O 1
ATOM 608 N N . CYS A 1 84 ? -15.234 -11.112 9.119 1.00 94.81 84 CYS A N 1
ATOM 609 C CA . CYS A 1 84 ? -14.941 -9.687 8.969 1.00 94.81 84 CYS A CA 1
ATOM 610 C C . CYS A 1 84 ? -13.632 -9.422 8.218 1.00 94.81 84 CYS A C 1
ATOM 612 O O . CYS A 1 84 ? -13.533 -8.440 7.475 1.00 94.81 84 CYS A O 1
ATOM 614 N N . ARG A 1 85 ? -12.620 -10.273 8.411 1.00 94.25 85 ARG A N 1
ATOM 615 C CA . ARG A 1 85 ? -11.356 -10.178 7.676 1.00 94.25 85 ARG A CA 1
ATOM 616 C C . ARG A 1 85 ? -11.563 -10.485 6.194 1.00 94.25 85 ARG A C 1
ATOM 618 O O . ARG A 1 85 ? -11.148 -9.687 5.353 1.00 94.25 85 ARG A O 1
ATOM 625 N N . GLY A 1 86 ? -12.214 -11.606 5.883 1.00 95.94 86 GLY A N 1
ATOM 626 C CA . GLY A 1 86 ? -12.448 -12.050 4.508 1.00 95.94 86 GLY A CA 1
ATOM 627 C C . GLY A 1 86 ? -13.243 -11.031 3.692 1.00 95.94 86 GLY A C 1
ATOM 628 O O . GLY A 1 86 ? -12.856 -10.696 2.569 1.00 95.94 86 GLY A O 1
ATOM 629 N N . ASP A 1 87 ? -14.292 -10.460 4.284 1.00 94.94 87 ASP A N 1
ATOM 630 C CA . ASP A 1 87 ? -15.111 -9.425 3.649 1.00 94.94 87 ASP A CA 1
ATOM 631 C C . ASP A 1 87 ? -14.309 -8.159 3.322 1.00 94.94 87 ASP A C 1
ATOM 633 O O . ASP A 1 87 ? -14.414 -7.605 2.218 1.00 94.94 87 ASP A O 1
ATOM 637 N N . HIS A 1 88 ? -13.486 -7.697 4.267 1.00 91.81 88 HIS A N 1
ATOM 638 C CA . HIS A 1 88 ? -12.642 -6.525 4.058 1.00 91.81 88 HIS A CA 1
ATOM 639 C C . HIS A 1 88 ? -11.598 -6.773 2.962 1.00 91.81 88 HIS A C 1
ATOM 641 O O . HIS A 1 88 ? -11.465 -5.963 2.041 1.00 91.81 88 HIS A O 1
ATOM 647 N N . GLU A 1 89 ? -10.908 -7.914 2.999 1.00 92.19 89 GLU A N 1
ATOM 648 C CA . GLU A 1 89 ? -9.912 -8.291 1.993 1.00 92.19 89 GLU A CA 1
ATOM 649 C C . GLU A 1 89 ? -10.528 -8.414 0.591 1.00 92.19 89 GLU A C 1
ATOM 651 O O . GLU A 1 89 ? -9.960 -7.908 -0.382 1.00 92.19 89 GLU A O 1
ATOM 656 N N . ALA A 1 90 ? -11.721 -9.003 0.474 1.00 93.81 90 ALA A N 1
ATOM 657 C CA . ALA A 1 90 ? -12.442 -9.113 -0.792 1.00 93.81 90 ALA A CA 1
ATOM 658 C C . ALA A 1 90 ? -12.834 -7.737 -1.361 1.00 93.81 90 ALA A C 1
ATOM 660 O O . ALA A 1 90 ? -12.679 -7.483 -2.566 1.00 93.81 90 ALA A O 1
ATOM 661 N N . ARG A 1 91 ? -13.298 -6.820 -0.500 1.00 90.88 91 ARG A N 1
ATOM 662 C CA . ARG A 1 91 ? -13.628 -5.440 -0.885 1.00 90.88 91 ARG A CA 1
ATOM 663 C C . ARG A 1 91 ? -12.385 -4.689 -1.358 1.00 90.88 91 ARG A C 1
ATOM 665 O O . ARG A 1 91 ? -12.408 -4.100 -2.440 1.00 90.88 91 ARG A O 1
ATOM 672 N N . VAL A 1 92 ? -11.283 -4.773 -0.612 1.00 89.38 92 VAL A N 1
ATOM 673 C CA . VAL A 1 92 ? -9.990 -4.175 -0.986 1.00 89.38 92 VAL A CA 1
ATOM 674 C C . VAL A 1 92 ? -9.495 -4.736 -2.317 1.00 89.38 92 VAL A C 1
ATOM 676 O O . VAL A 1 92 ? -9.092 -3.978 -3.200 1.00 89.38 92 VAL A O 1
ATOM 679 N N . GLN A 1 93 ? -9.572 -6.053 -2.514 1.00 89.31 93 GLN A N 1
ATOM 680 C CA . GLN A 1 93 ? -9.152 -6.689 -3.760 1.00 89.31 93 GLN A CA 1
ATOM 681 C C . GLN A 1 93 ? -9.989 -6.220 -4.956 1.00 89.31 93 GLN A C 1
ATOM 683 O O . GLN A 1 93 ? -9.459 -6.014 -6.050 1.00 89.31 93 GLN A O 1
ATOM 688 N N . THR A 1 94 ? -11.288 -6.008 -4.750 1.00 91.50 94 THR A N 1
ATOM 689 C CA . THR A 1 94 ? -12.188 -5.465 -5.773 1.00 91.50 94 THR A CA 1
ATOM 690 C C . THR A 1 94 ? -11.823 -4.024 -6.130 1.00 91.50 94 THR A C 1
ATOM 692 O O . THR A 1 94 ? -11.667 -3.712 -7.311 1.00 91.50 94 THR A O 1
ATOM 695 N N . LEU A 1 95 ? -11.588 -3.167 -5.133 1.00 87.81 95 LEU A N 1
ATOM 696 C CA . LEU A 1 95 ? -11.159 -1.780 -5.348 1.00 87.81 95 LEU A CA 1
ATOM 697 C C . LEU A 1 95 ? -9.812 -1.700 -6.078 1.00 87.81 95 LEU A C 1
ATOM 699 O O . LEU A 1 95 ? -9.650 -0.888 -6.988 1.00 87.81 95 LEU A O 1
ATOM 703 N N . ARG A 1 96 ? -8.859 -2.580 -5.745 1.00 85.88 96 ARG A N 1
ATOM 704 C CA . ARG A 1 96 ? -7.567 -2.684 -6.446 1.00 85.88 96 ARG A CA 1
ATOM 705 C C . ARG A 1 96 ? -7.740 -3.021 -7.923 1.00 85.88 96 ARG A C 1
ATOM 707 O O . ARG A 1 96 ? -7.136 -2.364 -8.765 1.00 85.88 96 ARG A O 1
ATOM 714 N N . ARG A 1 97 ? -8.603 -3.990 -8.255 1.00 88.50 97 ARG A N 1
ATOM 715 C CA . ARG A 1 97 ? -8.908 -4.352 -9.655 1.00 88.50 97 ARG A CA 1
ATOM 716 C C . ARG A 1 97 ? -9.532 -3.198 -10.440 1.00 88.50 97 ARG A C 1
ATOM 718 O O . ARG A 1 97 ? -9.315 -3.100 -11.640 1.00 88.50 97 ARG A O 1
ATOM 725 N N . GLN A 1 98 ? -10.287 -2.334 -9.767 1.00 90.12 98 GLN A N 1
ATOM 726 C CA . GLN A 1 98 ? -10.914 -1.154 -10.366 1.00 90.12 98 GLN A CA 1
ATOM 727 C C . GLN A 1 98 ? -9.975 0.064 -10.429 1.00 90.12 98 GLN A C 1
ATOM 729 O O . GLN A 1 98 ? -10.367 1.108 -10.940 1.00 90.12 98 GLN A O 1
ATOM 734 N N . GLY A 1 99 ? -8.748 -0.042 -9.905 1.00 85.94 99 GLY A N 1
ATOM 735 C CA . GLY A 1 99 ? -7.806 1.077 -9.814 1.00 85.94 99 GLY A CA 1
ATOM 736 C C . GLY A 1 99 ? -8.154 2.116 -8.739 1.00 85.94 99 GLY A C 1
ATOM 737 O O . GLY A 1 99 ? -7.530 3.174 -8.701 1.00 85.94 99 GLY A O 1
ATOM 738 N N . LEU A 1 100 ? -9.124 1.817 -7.867 1.00 79.81 100 LEU A N 1
ATOM 739 C CA . LEU A 1 100 ? -9.645 2.709 -6.823 1.00 79.81 100 LEU A CA 1
ATOM 740 C C . LEU A 1 100 ? -9.086 2.404 -5.421 1.00 79.81 100 LEU A C 1
ATOM 742 O O . LEU A 1 100 ? -9.296 3.184 -4.501 1.00 79.81 100 LEU A O 1
ATOM 746 N N . GLY A 1 101 ? -8.383 1.281 -5.242 1.00 64.88 101 GLY A N 1
ATOM 747 C CA . GLY A 1 101 ? -7.800 0.859 -3.960 1.00 64.88 101 GLY A CA 1
ATOM 748 C C . GLY A 1 101 ? -6.348 1.303 -3.778 1.00 64.88 101 GLY A C 1
ATOM 749 O O . GLY A 1 101 ? -5.478 0.431 -3.705 1.00 64.88 101 GLY A O 1
ATOM 750 N N . ARG A 1 102 ? -6.097 2.619 -3.779 1.00 56.06 102 ARG A N 1
ATOM 751 C CA . ARG A 1 102 ? -4.785 3.219 -3.470 1.00 56.06 102 ARG A CA 1
ATOM 752 C C . ARG A 1 102 ? -4.682 3.622 -2.008 1.00 56.06 102 ARG A C 1
ATOM 754 O O . ARG A 1 102 ? -5.682 4.165 -1.496 1.00 56.06 102 ARG A O 1
#